Protein AF-A0A9E5UYJ9-F1 (afdb_monomer_lite)

pLDDT: mean 76.48, std 14.34, range [38.91, 89.06]

Radius of gyration: 15.03 Å; chains: 1; bounding box: 47×27×42 Å

Foldseek 3Di:
DCAVFAQLLVCCVPPNPVLSVVLCVLCLVVLLVQQKWKAAPVVRDIDDSPDDPVPDDRRITIGGGPPRNVVCVVVSVCSSVVVVVVVVVVVVPPDDD

Secondary structure (DSSP, 8-state):
-GGG-EEHHHHHHHH-HHHHHHHHHHHHHHHHTTSEEEEETTTTEEPPTT--GGG--TTEEEEE-TTHHHHTHHHHHHHHHHHHHHHHHGGGSS---

Sequence (97 aa):
VLAEGLRLTDLAQQFGAAAVDQILLTLKPYFRQGWVELFDAETCCLVEPNFPLNQLSPAFSLQLTKPEGFLFSNTVLTALFEQEFASLKQCSQRSDT

Structure (mmCIF, N/CA/C/O backbone):
data_AF-A0A9E5UYJ9-F1
#
_entry.id   AF-A0A9E5UYJ9-F1
#
loop_
_atom_site.group_PDB
_atom_site.id
_atom_site.type_symbol
_atom_site.label_atom_id
_atom_site.label_alt_id
_atom_sit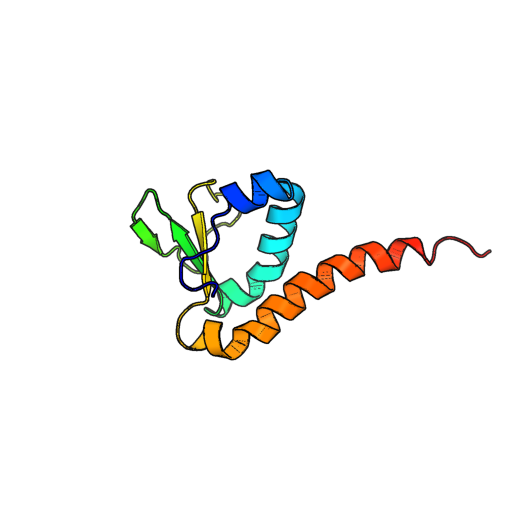e.label_comp_id
_atom_site.label_asym_id
_atom_site.label_entity_id
_atom_site.label_seq_id
_atom_site.pdbx_PDB_ins_code
_atom_site.Cartn_x
_atom_site.Cartn_y
_atom_site.Cartn_z
_atom_site.occupancy
_atom_site.B_iso_or_equiv
_atom_site.auth_seq_id
_atom_site.auth_comp_id
_atom_site.auth_asym_id
_atom_site.auth_atom_id
_atom_site.pdbx_PDB_model_num
ATOM 1 N N . VAL A 1 1 ? -4.246 7.588 -13.113 1.00 45.53 1 VAL A N 1
ATOM 2 C CA . VAL A 1 1 ? -4.286 6.166 -12.675 1.00 45.53 1 VAL A CA 1
ATOM 3 C C . VAL A 1 1 ? -3.155 6.002 -11.672 1.00 45.53 1 VAL A C 1
ATOM 5 O O . VAL A 1 1 ? -2.152 6.664 -11.892 1.00 45.53 1 VAL A O 1
ATOM 8 N N . LEU A 1 2 ? -3.257 5.187 -10.617 1.00 51.94 2 LEU A N 1
ATOM 9 C CA . LEU A 1 2 ? -2.199 4.951 -9.598 1.00 51.94 2 LEU A CA 1
ATOM 10 C C . LEU A 1 2 ? -0.849 4.413 -10.155 1.00 51.94 2 LEU A C 1
ATOM 12 O O . LEU A 1 2 ? -0.014 3.915 -9.412 1.00 51.94 2 LEU A O 1
ATOM 16 N N . ALA A 1 3 ? -0.638 4.499 -11.470 1.00 52.31 3 ALA A N 1
ATOM 17 C CA . ALA A 1 3 ? 0.502 4.004 -12.223 1.00 52.31 3 ALA A CA 1
ATOM 18 C C . ALA A 1 3 ? 1.806 4.781 -11.982 1.00 52.31 3 ALA A C 1
ATOM 20 O O . ALA A 1 3 ? 2.860 4.244 -12.294 1.00 52.31 3 ALA A O 1
ATOM 21 N N . GLU A 1 4 ? 1.739 6.011 -11.466 1.00 60.06 4 GLU A N 1
ATOM 22 C CA . GLU A 1 4 ? 2.924 6.813 -11.108 1.00 60.06 4 GLU A CA 1
ATOM 23 C C . GLU A 1 4 ? 3.345 6.621 -9.641 1.00 60.06 4 GLU A C 1
ATOM 25 O O . GLU A 1 4 ? 4.374 7.134 -9.214 1.00 60.06 4 GLU A O 1
ATOM 30 N N . GLY A 1 5 ? 2.570 5.845 -8.877 1.00 72.38 5 GLY A N 1
ATOM 31 C CA . GLY A 1 5 ? 2.753 5.692 -7.443 1.00 72.38 5 GLY A CA 1
ATOM 32 C C . GLY A 1 5 ? 2.239 6.877 -6.638 1.00 72.38 5 GLY A C 1
ATOM 33 O O . GLY A 1 5 ? 2.245 8.027 -7.066 1.00 72.38 5 GLY A O 1
ATOM 34 N N . LEU A 1 6 ? 1.732 6.574 -5.450 1.00 83.38 6 LEU A N 1
ATOM 35 C CA . LEU A 1 6 ? 1.193 7.543 -4.513 1.00 83.38 6 LEU A CA 1
ATOM 36 C C . LEU A 1 6 ? 2.204 7.749 -3.389 1.00 83.38 6 LEU A C 1
ATOM 38 O O . LEU A 1 6 ? 2.429 6.845 -2.582 1.00 83.38 6 LEU A O 1
ATOM 42 N N . ARG A 1 7 ? 2.833 8.925 -3.352 1.00 85.81 7 ARG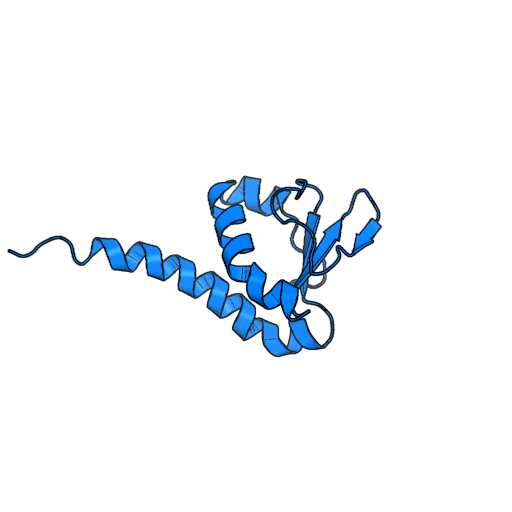 A N 1
ATOM 43 C CA . ARG A 1 7 ? 3.850 9.250 -2.343 1.00 85.81 7 ARG A CA 1
ATOM 44 C C . ARG A 1 7 ? 3.230 9.312 -0.952 1.00 85.81 7 ARG A C 1
ATOM 46 O O . ARG A 1 7 ? 2.221 9.993 -0.747 1.00 85.81 7 ARG A O 1
ATOM 53 N N . LEU A 1 8 ? 3.864 8.653 0.016 1.00 85.50 8 LEU A N 1
ATOM 54 C CA . LEU A 1 8 ? 3.406 8.667 1.405 1.00 85.50 8 LEU A CA 1
ATOM 55 C C . LEU A 1 8 ? 3.474 10.075 2.015 1.00 85.50 8 LEU A C 1
ATOM 57 O O . LEU A 1 8 ? 2.599 10.423 2.806 1.00 85.50 8 LEU A O 1
ATOM 61 N N . THR A 1 9 ? 4.436 10.914 1.606 1.00 86.25 9 THR A N 1
ATOM 62 C CA . THR A 1 9 ? 4.484 12.343 1.983 1.00 86.25 9 THR A CA 1
ATOM 63 C C . THR A 1 9 ? 3.206 13.084 1.635 1.00 86.25 9 THR A C 1
ATOM 65 O O . THR A 1 9 ? 2.673 13.814 2.466 1.00 86.25 9 THR A O 1
ATOM 68 N N . ASP A 1 10 ? 2.714 12.902 0.411 1.00 86.94 10 ASP A N 1
ATOM 69 C CA . ASP A 1 10 ? 1.594 13.680 -0.115 1.00 86.94 10 ASP A CA 1
ATOM 70 C C . ASP A 1 10 ? 0.298 13.278 0.593 1.00 86.94 10 ASP A C 1
ATOM 72 O O . ASP A 1 10 ? -0.545 14.128 0.884 1.00 86.94 10 ASP A O 1
ATOM 76 N N . LEU A 1 11 ? 0.174 11.989 0.925 1.00 83.56 11 LEU A N 1
ATOM 77 C CA . LEU A 1 11 ? -0.906 11.469 1.755 1.00 83.56 11 LEU A CA 1
ATOM 78 C C . LEU A 1 11 ? -0.823 11.986 3.192 1.00 83.56 11 LEU A C 1
ATOM 80 O O . LEU A 1 11 ? -1.826 12.456 3.724 1.00 83.56 11 LEU A O 1
ATOM 84 N N . ALA A 1 12 ? 0.359 11.942 3.812 1.00 85.50 12 ALA A N 1
ATOM 85 C CA . ALA A 1 12 ? 0.554 12.423 5.178 1.00 85.50 12 ALA A CA 1
ATOM 86 C C . ALA A 1 12 ? 0.279 13.928 5.293 1.00 85.50 12 ALA A C 1
ATOM 88 O O . ALA A 1 12 ? -0.294 14.373 6.285 1.00 85.50 12 ALA A O 1
ATOM 89 N N . GLN A 1 13 ? 0.647 14.712 4.278 1.00 86.56 13 GLN A N 1
ATOM 90 C CA . GLN A 1 13 ? 0.398 16.150 4.244 1.00 86.56 13 GLN A CA 1
ATOM 91 C C . GLN A 1 13 ? -1.092 16.482 4.075 1.00 86.56 13 GLN A C 1
ATOM 93 O O . GLN A 1 13 ? -1.564 17.446 4.673 1.00 86.56 13 GLN A O 1
ATOM 98 N N . GLN A 1 14 ? -1.832 15.711 3.272 1.00 84.94 14 GLN A N 1
ATOM 99 C CA . GLN A 1 14 ? -3.250 15.976 2.994 1.00 84.94 14 GLN A CA 1
ATOM 100 C C . GLN A 1 14 ? -4.199 15.403 4.052 1.00 84.94 14 GLN A C 1
ATOM 102 O O . GLN A 1 14 ? -5.183 16.050 4.400 1.00 84.94 14 GLN A O 1
ATOM 107 N N . PHE A 1 15 ? -3.907 14.208 4.567 1.00 82.25 15 PHE A N 1
ATOM 108 C CA . PHE A 1 15 ? -4.815 13.445 5.432 1.00 82.25 15 PHE A CA 1
ATOM 109 C C . PHE A 1 15 ? -4.247 13.185 6.837 1.00 82.25 15 PHE A C 1
ATOM 111 O O . PHE A 1 15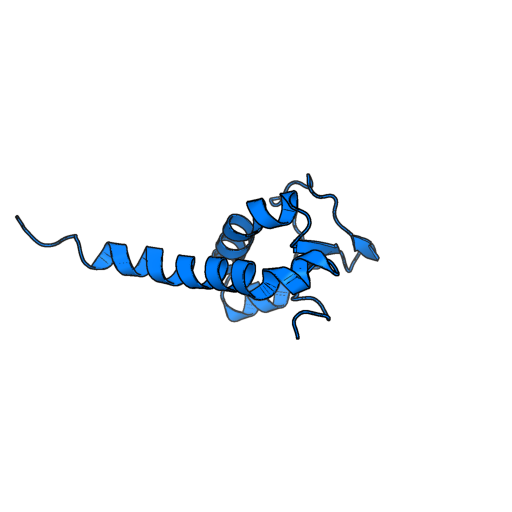 ? -4.955 12.687 7.711 1.00 82.25 15 PHE A O 1
ATOM 118 N N . GLY A 1 16 ? -2.986 13.550 7.085 1.00 85.00 16 GLY A N 1
ATOM 119 C CA . GLY A 1 16 ? -2.293 13.328 8.353 1.00 85.00 16 GLY A CA 1
ATOM 120 C C . GLY A 1 16 ? -1.616 11.956 8.452 1.00 85.00 16 GLY A C 1
ATOM 121 O O . GLY A 1 16 ? -1.960 11.005 7.751 1.00 85.00 16 GLY A O 1
ATOM 122 N N . ALA A 1 17 ? -0.656 11.838 9.376 1.00 82.00 17 ALA A N 1
ATOM 123 C CA . ALA A 1 17 ? 0.097 10.598 9.601 1.00 82.00 17 ALA A CA 1
ATOM 124 C C . ALA A 1 17 ? -0.799 9.420 10.031 1.00 82.00 17 ALA A C 1
ATOM 126 O O . ALA A 1 17 ? -0.611 8.302 9.564 1.00 82.00 17 ALA A O 1
ATOM 127 N N . ALA A 1 18 ? -1.832 9.681 10.841 1.00 81.50 18 ALA A N 1
ATOM 128 C CA . ALA A 1 18 ? -2.758 8.645 11.299 1.00 81.50 18 ALA A CA 1
ATOM 129 C C . ALA A 1 18 ? -3.544 7.990 10.148 1.00 81.50 18 ALA A C 1
ATOM 131 O O . ALA A 1 18 ? -3.809 6.792 10.192 1.00 81.50 18 ALA A O 1
ATOM 132 N N . ALA A 1 19 ? -3.902 8.752 9.108 1.00 81.88 19 ALA A N 1
ATOM 133 C CA . ALA A 1 19 ? -4.562 8.201 7.927 1.00 81.88 19 ALA A CA 1
ATOM 134 C C . ALA A 1 19 ? -3.607 7.306 7.126 1.00 81.88 19 ALA A C 1
ATOM 136 O O . ALA A 1 19 ? -3.996 6.226 6.688 1.00 81.88 19 ALA A O 1
ATOM 137 N N . VAL A 1 20 ? -2.342 7.718 6.990 1.00 84.19 20 VAL A N 1
ATOM 138 C CA . VAL A 1 20 ? -1.302 6.910 6.336 1.00 84.19 20 VAL A CA 1
ATOM 139 C C . VAL A 1 20 ? -1.080 5.593 7.074 1.00 84.19 20 VAL A C 1
ATOM 141 O O . VAL A 1 20 ? -1.055 4.546 6.432 1.00 84.19 20 VAL A O 1
ATOM 144 N N . ASP A 1 21 ? -1.010 5.613 8.404 1.00 83.62 21 ASP A N 1
ATOM 145 C CA . ASP A 1 21 ? -0.877 4.393 9.204 1.00 83.62 21 ASP A CA 1
ATOM 146 C C . ASP A 1 21 ? -2.047 3.426 8.966 1.00 83.62 21 ASP A C 1
ATOM 148 O O . ASP A 1 21 ? -1.833 2.227 8.787 1.00 83.62 21 ASP A O 1
ATOM 152 N N . GLN A 1 22 ? -3.283 3.934 8.891 1.00 83.12 22 GLN A N 1
ATOM 153 C CA . GLN A 1 22 ? -4.462 3.106 8.609 1.00 83.12 22 GLN A CA 1
ATOM 154 C C . GLN A 1 22 ? -4.457 2.533 7.191 1.00 83.12 22 GLN A C 1
ATOM 156 O O . GLN A 1 22 ? -4.767 1.354 6.996 1.00 83.12 22 GLN A O 1
ATOM 161 N N . ILE A 1 23 ? -4.058 3.335 6.202 1.00 84.94 23 ILE A N 1
ATOM 162 C CA . ILE A 1 23 ? -3.867 2.876 4.823 1.00 84.94 23 ILE A CA 1
ATOM 163 C C . ILE A 1 23 ? -2.846 1.734 4.810 1.00 84.94 23 ILE A C 1
ATOM 165 O O . ILE A 1 23 ? -3.137 0.656 4.301 1.00 84.94 23 ILE A O 1
ATOM 169 N N . LEU A 1 24 ? -1.676 1.916 5.425 1.00 84.88 24 LEU A N 1
ATOM 170 C CA . LEU A 1 24 ? -0.622 0.900 5.464 1.00 84.88 24 LEU A CA 1
ATOM 171 C C . LEU A 1 24 ? -1.063 -0.376 6.193 1.00 84.88 24 LEU A C 1
ATOM 173 O O . LEU A 1 24 ? -0.774 -1.482 5.728 1.00 84.88 24 LEU A O 1
ATOM 177 N N . LEU A 1 25 ? -1.796 -0.249 7.301 1.00 85.00 25 LEU A N 1
ATOM 178 C CA . LEU A 1 25 ? -2.381 -1.387 8.015 1.00 85.00 25 LEU A CA 1
ATOM 179 C C . LEU A 1 25 ? -3.361 -2.165 7.133 1.00 85.00 25 LEU A C 1
ATOM 181 O O . LEU A 1 25 ? -3.293 -3.395 7.082 1.00 85.00 25 LEU A O 1
ATOM 185 N N . THR A 1 26 ? -4.219 -1.452 6.407 1.00 85.75 26 THR A N 1
ATOM 186 C CA . THR A 1 26 ? -5.203 -2.029 5.481 1.00 85.75 26 THR A CA 1
ATOM 187 C C . THR A 1 26 ? -4.531 -2.698 4.286 1.00 85.75 26 THR A C 1
ATOM 189 O O . THR A 1 26 ? -4.980 -3.750 3.833 1.00 85.75 26 THR A O 1
ATOM 192 N N . LEU A 1 27 ? -3.426 -2.131 3.794 1.00 86.00 27 LEU A N 1
ATOM 193 C CA . LEU A 1 27 ? -2.703 -2.639 2.628 1.00 86.00 27 LEU A CA 1
ATOM 194 C C . LEU A 1 27 ? -1.714 -3.763 2.940 1.00 86.00 27 LEU A C 1
ATOM 196 O O . LEU A 1 27 ? -1.337 -4.508 2.037 1.00 86.00 27 LEU A O 1
ATOM 200 N N . LYS A 1 28 ? -1.337 -3.955 4.207 1.00 85.31 28 LYS A N 1
ATOM 201 C CA . LYS A 1 28 ? -0.444 -5.030 4.666 1.00 85.31 28 LYS A CA 1
ATOM 202 C C . LYS A 1 28 ? -0.752 -6.429 4.090 1.00 85.31 28 LYS A C 1
ATOM 204 O O . LYS A 1 28 ? 0.198 -7.096 3.671 1.00 85.31 28 LYS A O 1
ATOM 209 N N . PRO A 1 29 ? -2.005 -6.931 4.057 1.00 86.19 29 PRO A N 1
ATOM 210 C CA . PRO A 1 29 ? -2.305 -8.220 3.428 1.00 86.19 29 PRO A CA 1
ATOM 211 C C . PRO A 1 29 ? -2.053 -8.224 1.914 1.00 86.19 29 PRO A C 1
ATOM 213 O O . PRO A 1 29 ? -1.553 -9.219 1.397 1.00 86.19 29 PRO A O 1
ATOM 216 N N . TYR A 1 30 ? -2.337 -7.124 1.217 1.00 86.88 30 TYR A N 1
ATOM 217 C CA . TYR A 1 30 ? -2.162 -7.005 -0.235 1.00 86.88 30 TYR A CA 1
ATOM 218 C C . TYR A 1 30 ? -0.693 -6.832 -0.635 1.00 86.88 30 TYR A C 1
ATOM 220 O O . TYR A 1 30 ? -0.283 -7.315 -1.687 1.00 86.88 30 TYR A O 1
ATOM 228 N N . PHE A 1 31 ? 0.120 -6.236 0.241 1.00 84.06 31 PHE A N 1
ATOM 229 C CA . PHE A 1 31 ? 1.575 -6.182 0.095 1.00 84.06 31 PHE A CA 1
ATOM 230 C C . PHE A 1 31 ? 2.193 -7.587 0.127 1.00 84.06 31 PHE A C 1
ATOM 232 O O . PHE A 1 31 ? 2.974 -7.960 -0.742 1.00 84.06 31 PHE A O 1
ATOM 239 N N . ARG A 1 32 ? 1.749 -8.436 1.065 1.00 81.06 32 ARG A N 1
ATOM 240 C CA . ARG A 1 32 ? 2.171 -9.850 1.128 1.00 81.06 32 ARG A CA 1
ATOM 241 C C . ARG A 1 32 ? 1.707 -10.681 -0.067 1.00 81.06 32 ARG A C 1
ATOM 243 O O . ARG A 1 32 ? 2.339 -11.682 -0.381 1.00 81.06 32 ARG A O 1
ATOM 250 N N . GLN A 1 33 ? 0.594 -10.300 -0.689 1.00 83.75 33 GLN A N 1
ATOM 251 C CA . GLN A 1 33 ? 0.050 -10.961 -1.878 1.00 83.75 33 GLN A CA 1
ATOM 252 C C . GLN A 1 33 ? 0.697 -10.470 -3.182 1.00 83.75 33 GLN A C 1
ATOM 254 O O . GLN A 1 33 ? 0.410 -11.031 -4.235 1.00 83.75 33 GLN A O 1
ATOM 259 N N . GLY A 1 34 ? 1.554 -9.442 -3.125 1.00 85.31 34 GLY A N 1
ATOM 260 C CA . GLY A 1 34 ? 2.173 -8.841 -4.307 1.00 85.31 34 GLY A CA 1
ATOM 261 C C . GLY A 1 34 ? 1.193 -8.047 -5.173 1.00 85.31 34 GLY A C 1
ATOM 262 O O . GLY A 1 34 ? 1.384 -7.946 -6.377 1.00 85.31 34 GLY A O 1
ATOM 263 N N . TRP A 1 35 ? 0.102 -7.535 -4.596 1.00 87.44 35 TRP A N 1
ATOM 264 C CA . TRP A 1 35 ? -0.848 -6.658 -5.303 1.00 87.44 35 TRP A CA 1
ATOM 265 C C . TRP A 1 35 ? -0.503 -5.183 -5.122 1.00 87.44 35 TRP A C 1
ATOM 267 O O . TRP A 1 35 ? -0.864 -4.340 -5.942 1.00 87.44 35 TRP A O 1
ATOM 277 N N . VAL A 1 36 ? 0.179 -4.880 -4.024 1.00 87.88 36 VAL A N 1
ATOM 278 C CA . VAL A 1 36 ? 0.690 -3.557 -3.700 1.00 87.88 36 VAL A CA 1
ATOM 279 C C . VAL A 1 36 ? 2.184 -3.694 -3.489 1.00 87.88 36 VAL A C 1
ATOM 281 O O . VAL A 1 36 ? 2.631 -4.622 -2.819 1.00 87.88 36 VAL A O 1
ATOM 284 N N . GLU A 1 37 ? 2.936 -2.741 -4.009 1.00 89.06 37 GLU A N 1
ATOM 285 C CA . GLU A 1 37 ? 4.366 -2.613 -3.795 1.00 89.06 37 GLU A CA 1
ATOM 286 C C . GLU A 1 37 ? 4.701 -1.216 -3.280 1.00 89.06 37 GLU A C 1
ATOM 288 O O . GLU A 1 37 ? 3.948 -0.251 -3.443 1.00 89.06 37 GLU A O 1
ATOM 293 N N . LEU A 1 38 ? 5.837 -1.128 -2.605 1.00 88.75 38 LEU A N 1
ATOM 294 C CA . LEU A 1 38 ? 6.384 0.111 -2.094 1.00 88.75 38 LEU A CA 1
ATOM 295 C C . LEU A 1 38 ? 7.653 0.374 -2.888 1.00 88.75 38 LEU A C 1
ATOM 297 O O . LEU A 1 38 ? 8.500 -0.505 -3.031 1.00 88.75 38 LEU A O 1
ATOM 301 N N . PHE A 1 39 ? 7.757 1.577 -3.426 1.00 88.31 39 PHE A N 1
ATOM 302 C CA . PHE A 1 39 ? 8.925 2.035 -4.154 1.00 88.31 39 PHE A CA 1
ATOM 303 C C . PHE A 1 39 ? 9.624 3.101 -3.333 1.00 88.31 39 PHE A C 1
ATOM 305 O O . PHE A 1 39 ? 8.998 4.088 -2.947 1.00 88.31 39 PHE A O 1
ATOM 312 N N . ASP A 1 40 ? 10.905 2.903 -3.071 1.00 88.50 40 ASP A N 1
ATOM 313 C CA . ASP A 1 40 ? 11.732 3.898 -2.415 1.00 88.50 40 ASP A CA 1
ATOM 314 C C . ASP A 1 40 ? 12.364 4.819 -3.459 1.00 88.50 40 ASP A C 1
ATOM 316 O O . ASP A 1 40 ? 13.185 4.387 -4.271 1.00 88.50 40 ASP A O 1
ATOM 320 N N . ALA A 1 41 ? 11.997 6.100 -3.433 1.00 83.88 41 ALA A N 1
ATOM 321 C CA . ALA A 1 41 ? 12.583 7.085 -4.332 1.00 83.88 41 ALA A CA 1
ATOM 322 C C . ALA A 1 41 ? 14.042 7.431 -3.983 1.00 83.88 41 ALA A C 1
ATOM 324 O O . ALA A 1 41 ? 14.762 7.912 -4.855 1.00 83.88 41 ALA A O 1
ATOM 325 N N . GLU A 1 42 ? 14.494 7.201 -2.746 1.00 85.06 42 GLU A N 1
ATOM 326 C CA . GLU A 1 42 ? 15.872 7.495 -2.333 1.00 85.06 42 GLU A CA 1
ATOM 327 C C . GLU A 1 42 ? 16.842 6.418 -2.815 1.00 85.06 42 GLU A C 1
ATOM 329 O O . GLU A 1 42 ? 17.918 6.728 -3.327 1.00 85.06 42 GLU A O 1
ATOM 334 N N . THR A 1 43 ? 16.453 5.150 -2.682 1.00 84.75 43 THR A N 1
ATOM 335 C CA . THR A 1 43 ? 17.272 4.013 -3.125 1.00 84.75 43 THR A CA 1
ATOM 336 C C . THR A 1 43 ? 16.958 3.553 -4.549 1.00 84.75 43 THR A C 1
ATOM 338 O O . THR A 1 43 ? 17.685 2.718 -5.085 1.00 84.75 43 THR A O 1
ATOM 341 N N . CYS A 1 44 ? 15.924 4.118 -5.185 1.00 83.69 44 CYS A N 1
ATOM 342 C CA . CYS A 1 44 ? 15.432 3.751 -6.518 1.00 83.69 44 CYS A CA 1
ATOM 343 C C . CYS A 1 44 ? 15.099 2.253 -6.654 1.00 83.69 44 CYS A C 1
ATOM 345 O O . CYS A 1 44 ? 15.255 1.670 -7.730 1.00 83.69 44 CYS A O 1
ATOM 347 N N . CYS A 1 45 ? 14.646 1.630 -5.566 1.00 84.75 45 CYS A N 1
ATOM 348 C CA . CYS A 1 45 ? 14.415 0.193 -5.466 1.00 84.75 45 CYS A CA 1
ATOM 349 C C . CYS A 1 45 ? 12.990 -0.119 -4.998 1.00 84.75 45 CYS A C 1
ATOM 351 O O . CYS A 1 45 ? 12.359 0.651 -4.271 1.00 84.75 45 CYS A O 1
ATOM 353 N N . LEU A 1 46 ? 12.495 -1.291 -5.402 1.00 86.00 46 LEU A N 1
ATOM 354 C CA . LEU A 1 46 ? 11.291 -1.866 -4.815 1.00 86.00 46 LEU A CA 1
ATOM 355 C C . LEU A 1 46 ? 11.608 -2.436 -3.437 1.00 86.00 46 LEU A C 1
ATOM 357 O O . LEU A 1 46 ? 12.675 -2.995 -3.189 1.00 86.00 46 LEU A O 1
ATOM 361 N N . VAL A 1 47 ? 10.642 -2.293 -2.548 1.00 86.25 47 VAL A N 1
ATOM 362 C CA . VAL A 1 47 ? 10.705 -2.810 -1.194 1.00 86.25 47 VAL A CA 1
ATOM 363 C C . VAL A 1 47 ? 10.237 -4.250 -1.176 1.00 86.25 47 VAL A C 1
ATOM 365 O O . VAL A 1 47 ? 9.173 -4.581 -1.697 1.00 86.25 47 VAL A O 1
ATOM 368 N N . GLU A 1 48 ? 11.006 -5.091 -0.499 1.00 84.81 48 GLU A N 1
ATOM 369 C CA . GLU A 1 48 ? 10.668 -6.496 -0.317 1.00 84.81 48 GLU A CA 1
ATOM 370 C C . GLU A 1 48 ? 9.332 -6.683 0.440 1.00 84.81 48 GLU A C 1
ATOM 372 O O . GLU A 1 48 ? 9.076 -5.974 1.417 1.00 84.81 48 GLU A O 1
ATOM 377 N N . PRO A 1 49 ? 8.510 -7.698 0.102 1.00 75.88 49 PRO A N 1
ATOM 378 C CA . PRO A 1 49 ? 7.194 -7.947 0.717 1.00 75.88 49 PRO A CA 1
ATOM 379 C C . PRO A 1 49 ? 7.196 -8.140 2.246 1.00 75.88 49 PRO A C 1
ATOM 381 O O . PRO A 1 49 ? 6.165 -8.016 2.910 1.00 75.88 49 PRO A O 1
ATOM 384 N N . ASN A 1 50 ? 8.355 -8.471 2.819 1.00 78.19 50 ASN A N 1
ATOM 385 C CA . ASN A 1 50 ? 8.548 -8.672 4.258 1.00 78.19 50 ASN A CA 1
ATOM 386 C C . ASN A 1 50 ? 9.206 -7.475 4.955 1.00 78.19 50 ASN A C 1
ATOM 388 O O . ASN A 1 50 ? 9.598 -7.586 6.119 1.00 78.19 50 ASN A O 1
ATOM 392 N N . PHE A 1 51 ? 9.338 -6.342 4.266 1.00 80.75 51 PHE A N 1
ATOM 393 C CA . PHE A 1 51 ? 9.919 -5.145 4.844 1.00 80.75 51 PHE A CA 1
ATOM 394 C C . PHE A 1 51 ? 9.097 -4.656 6.047 1.00 80.75 51 PHE A C 1
ATOM 396 O O . PHE A 1 51 ? 7.860 -4.620 6.004 1.00 80.75 51 PHE A O 1
ATOM 403 N N . PRO A 1 52 ? 9.765 -4.285 7.147 1.00 79.38 52 PRO A N 1
ATOM 404 C CA . PRO A 1 52 ? 9.092 -3.790 8.333 1.00 79.38 52 PRO A CA 1
ATOM 405 C C . PRO A 1 52 ? 8.460 -2.413 8.055 1.00 79.38 52 PRO A C 1
ATOM 407 O O . PRO A 1 52 ? 9.146 -1.399 8.000 1.00 79.38 52 PRO A O 1
ATOM 410 N N . LEU A 1 53 ? 7.127 -2.364 7.913 1.00 73.56 53 LEU A N 1
ATOM 411 C CA . LEU A 1 53 ? 6.373 -1.135 7.585 1.00 73.56 53 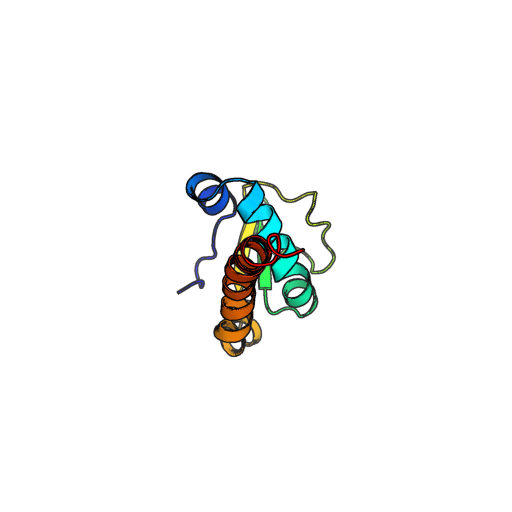LEU A CA 1
ATOM 412 C C . LEU A 1 53 ? 6.554 0.015 8.602 1.00 73.56 53 LEU A C 1
ATOM 414 O O . LEU A 1 53 ? 6.248 1.159 8.298 1.00 73.56 53 LEU A O 1
ATOM 418 N N . ASN A 1 54 ? 7.060 -0.260 9.807 1.00 76.31 54 ASN A N 1
ATOM 419 C CA . ASN A 1 54 ? 7.408 0.771 10.793 1.00 76.31 54 ASN A CA 1
ATOM 420 C C . ASN A 1 54 ? 8.738 1.490 10.490 1.00 76.31 54 ASN A C 1
ATOM 422 O O . ASN A 1 54 ? 9.083 2.432 11.196 1.00 76.31 54 ASN A O 1
ATOM 426 N N . GLN A 1 55 ? 9.488 1.040 9.482 1.00 79.94 55 GLN A N 1
ATOM 427 C CA . GLN A 1 55 ? 10.719 1.669 8.995 1.00 79.94 55 GLN A CA 1
ATOM 428 C C . GLN A 1 55 ? 10.490 2.440 7.690 1.00 79.94 55 GLN A C 1
ATOM 430 O O . GLN A 1 55 ? 11.444 2.747 6.979 1.00 79.94 55 GLN A O 1
ATOM 435 N N . LEU A 1 56 ? 9.233 2.732 7.342 1.00 80.12 56 LEU A N 1
ATOM 436 C CA . LEU A 1 56 ? 8.928 3.502 6.145 1.00 80.12 56 LEU A CA 1
ATOM 437 C C . LEU A 1 56 ? 9.313 4.969 6.333 1.00 80.12 56 LEU A C 1
ATOM 439 O O . LEU A 1 56 ? 8.865 5.651 7.252 1.00 80.12 56 LEU A O 1
ATOM 443 N N . SER A 1 57 ? 10.130 5.442 5.406 1.00 77.88 57 SER A N 1
ATOM 444 C CA . SER A 1 57 ? 10.449 6.846 5.198 1.00 77.88 57 SER A CA 1
ATOM 445 C C . SER A 1 57 ? 9.300 7.573 4.474 1.00 77.88 57 SER A C 1
ATOM 447 O O . SER A 1 57 ? 8.433 6.967 3.841 1.00 77.88 57 SER A O 1
ATOM 449 N N . PRO A 1 58 ? 9.286 8.909 4.484 1.00 75.56 58 PRO A N 1
ATOM 450 C CA . PRO A 1 58 ? 8.327 9.666 3.685 1.00 75.56 58 PRO A CA 1
ATOM 451 C C . PRO A 1 58 ? 8.545 9.483 2.167 1.00 75.56 58 PRO A C 1
ATOM 453 O O . PRO A 1 58 ? 7.597 9.577 1.391 1.00 75.56 58 PRO A O 1
ATOM 456 N N . ALA A 1 59 ? 9.775 9.174 1.739 1.00 82.25 59 ALA A N 1
ATOM 457 C CA . ALA A 1 59 ? 10.146 9.000 0.333 1.00 82.25 59 ALA A CA 1
ATOM 458 C C . ALA A 1 59 ? 9.531 7.766 -0.356 1.00 82.25 59 ALA A C 1
ATOM 460 O O . ALA A 1 59 ? 9.629 7.631 -1.580 1.00 82.25 59 ALA A O 1
ATOM 461 N N . PHE A 1 60 ? 8.883 6.874 0.398 1.00 87.56 60 PHE A N 1
ATOM 462 C CA . PHE A 1 60 ? 8.228 5.710 -0.182 1.00 87.56 60 PHE A CA 1
ATOM 463 C C . PHE A 1 60 ? 6.961 6.101 -0.953 1.00 87.56 60 PHE A C 1
ATOM 465 O O . PHE A 1 60 ? 6.213 7.011 -0.586 1.00 87.56 60 PHE A O 1
ATOM 472 N N . SER A 1 61 ? 6.706 5.370 -2.032 1.00 88.12 61 SER A N 1
ATOM 473 C CA . SER A 1 61 ? 5.532 5.517 -2.889 1.00 88.12 61 SER A CA 1
ATOM 474 C C . SER A 1 61 ? 4.788 4.193 -2.993 1.00 88.12 61 SER A C 1
ATOM 476 O O . SER A 1 61 ? 5.385 3.170 -3.316 1.00 88.12 61 SER A O 1
ATOM 478 N N . LEU A 1 62 ? 3.481 4.216 -2.743 1.00 87.88 62 LEU A N 1
ATOM 479 C CA . LEU A 1 62 ? 2.589 3.070 -2.913 1.00 87.88 62 LEU A CA 1
ATOM 480 C C . LEU A 1 62 ? 2.237 2.890 -4.386 1.00 87.88 62 LEU A C 1
ATOM 482 O O . LEU A 1 62 ? 1.723 3.812 -5.016 1.00 87.88 62 LEU A O 1
ATOM 486 N N . GLN A 1 63 ? 2.461 1.698 -4.922 1.00 88.56 63 GLN A N 1
ATOM 487 C CA . GLN A 1 63 ? 2.144 1.343 -6.300 1.00 88.56 63 GLN A CA 1
ATOM 488 C C . GLN A 1 63 ? 1.332 0.051 -6.348 1.00 88.56 63 GLN A C 1
ATOM 490 O O . GLN A 1 63 ? 1.427 -0.799 -5.466 1.00 88.56 63 GLN A O 1
ATOM 495 N N . LEU A 1 64 ? 0.506 -0.085 -7.385 1.00 85.50 64 LEU A N 1
ATOM 496 C CA . LEU A 1 64 ? -0.116 -1.364 -7.709 1.00 85.50 64 LEU A CA 1
ATOM 497 C C . LEU A 1 64 ? 0.851 -2.149 -8.590 1.00 85.50 64 LEU A C 1
ATOM 499 O O . LEU A 1 64 ? 1.205 -1.681 -9.676 1.00 85.50 64 LEU A O 1
ATOM 503 N N . THR A 1 65 ? 1.226 -3.343 -8.142 1.00 84.69 65 THR A N 1
ATOM 504 C CA . THR A 1 65 ? 2.066 -4.252 -8.924 1.00 84.69 65 TH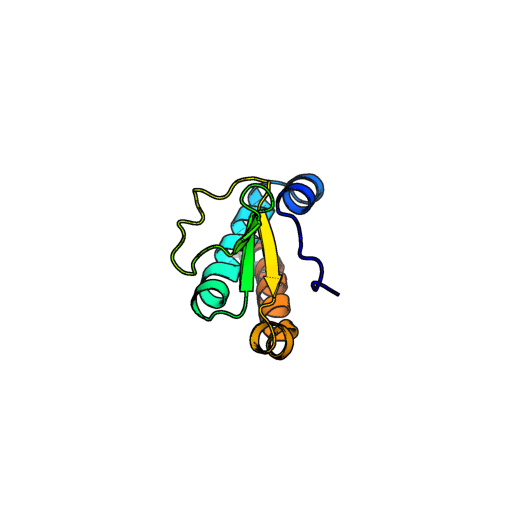R A CA 1
ATOM 505 C C . THR A 1 65 ? 1.355 -4.620 -10.225 1.00 84.69 65 THR A C 1
ATOM 507 O O . THR A 1 65 ? 0.130 -4.763 -10.275 1.00 84.69 65 THR A O 1
ATOM 510 N N . LYS A 1 66 ? 2.108 -4.764 -11.314 1.00 79.62 66 LYS A N 1
ATOM 511 C CA . LYS A 1 66 ? 1.560 -5.157 -12.618 1.00 79.62 66 LYS A CA 1
ATOM 512 C C . LYS A 1 66 ? 1.890 -6.624 -12.928 1.00 79.62 66 LYS A C 1
ATOM 514 O O . LYS A 1 66 ? 3.046 -6.995 -12.748 1.00 79.62 66 LYS A O 1
ATOM 519 N N . PRO A 1 67 ? 0.957 -7.385 -13.536 1.00 80.56 67 PRO A N 1
ATOM 520 C CA . PRO A 1 67 ? -0.439 -7.025 -13.834 1.00 80.56 67 PRO A CA 1
ATOM 521 C C . PRO A 1 67 ? -1.419 -7.196 -12.658 1.00 80.56 67 PRO A C 1
ATOM 523 O O . PRO A 1 67 ? -2.510 -6.629 -12.697 1.00 80.56 67 PRO A O 1
ATOM 526 N N . GLU A 1 68 ? -1.074 -7.974 -11.636 1.00 77.44 68 GLU A N 1
ATOM 527 C CA . GLU A 1 68 ? -2.013 -8.489 -10.632 1.00 77.44 68 GLU A CA 1
ATOM 528 C C . GLU A 1 68 ? -2.673 -7.375 -9.810 1.00 77.44 68 GLU A C 1
ATOM 530 O O . GLU A 1 68 ? -3.897 -7.330 -9.702 1.00 77.44 68 GLU A O 1
ATOM 535 N N . GLY A 1 69 ? -1.900 -6.419 -9.299 1.00 76.88 69 GLY A N 1
ATOM 536 C CA . GLY A 1 69 ? -2.419 -5.265 -8.562 1.00 76.88 69 GLY A CA 1
ATOM 537 C C . GLY A 1 69 ? -3.360 -4.382 -9.385 1.00 76.88 69 GLY A C 1
ATOM 538 O O . GLY A 1 69 ? -4.302 -3.808 -8.843 1.00 76.88 69 GLY A O 1
ATOM 539 N N . PHE A 1 70 ? -3.169 -4.312 -10.705 1.00 79.19 70 PHE A N 1
ATOM 540 C CA . PHE A 1 70 ? -4.108 -3.629 -11.598 1.00 79.19 70 PHE A CA 1
ATOM 541 C C . PHE A 1 70 ? -5.422 -4.408 -11.753 1.00 79.19 70 PHE A C 1
ATOM 543 O O . PHE A 1 70 ? -6.493 -3.809 -11.724 1.00 79.19 70 PHE A O 1
ATOM 550 N N . LEU A 1 71 ? -5.363 -5.738 -11.869 1.00 81.94 71 LEU A N 1
ATOM 551 C CA . LEU A 1 71 ? -6.557 -6.587 -11.978 1.00 81.94 71 LEU A CA 1
ATOM 552 C C . LEU A 1 71 ? -7.419 -6.546 -10.711 1.00 81.94 71 LEU A C 1
ATOM 554 O O . LEU A 1 71 ? -8.646 -6.591 -10.796 1.00 81.94 71 LEU A O 1
ATOM 558 N N . PHE A 1 72 ? -6.783 -6.417 -9.546 1.00 82.00 72 PHE A N 1
ATOM 559 C CA . PHE A 1 72 ? -7.450 -6.362 -8.245 1.00 82.00 72 PHE A CA 1
ATOM 560 C C . PHE A 1 72 ? -7.537 -4.945 -7.666 1.00 82.00 72 PHE A C 1
ATOM 562 O O . PHE A 1 72 ? -7.820 -4.781 -6.477 1.00 82.00 72 PHE A O 1
ATOM 569 N N . SER A 1 73 ? -7.358 -3.904 -8.491 1.00 80.75 73 SER A N 1
ATOM 570 C CA . SER A 1 73 ? -7.359 -2.511 -8.027 1.00 80.75 73 SER A CA 1
ATOM 571 C C . SER A 1 73 ? -8.650 -2.151 -7.299 1.00 80.75 73 SER A C 1
ATOM 573 O O . SER A 1 73 ? -8.616 -1.479 -6.275 1.00 80.75 73 SER A O 1
ATOM 575 N N . ASN A 1 74 ? -9.791 -2.636 -7.792 1.00 83.56 74 ASN A N 1
ATOM 576 C CA . ASN A 1 74 ? -11.084 -2.381 -7.166 1.00 83.56 74 ASN A CA 1
ATOM 577 C C . ASN A 1 74 ? -11.172 -3.025 -5.783 1.00 83.56 74 ASN A C 1
ATOM 579 O O . ASN A 1 74 ? -11.690 -2.401 -4.873 1.00 83.56 74 ASN A O 1
ATOM 583 N N . THR A 1 75 ? -10.614 -4.221 -5.589 1.00 85.44 75 THR A N 1
ATOM 584 C CA . THR A 1 75 ? -10.576 -4.876 -4.275 1.00 85.44 75 THR A CA 1
ATOM 585 C C . THR A 1 75 ? -9.719 -4.090 -3.288 1.00 85.44 75 THR A C 1
ATOM 587 O O . THR A 1 75 ? -10.149 -3.849 -2.163 1.00 85.44 75 THR A O 1
ATOM 590 N N . VAL A 1 76 ? -8.535 -3.648 -3.719 1.00 82.62 76 VAL A N 1
ATOM 591 C CA . VAL A 1 76 ? -7.628 -2.839 -2.893 1.00 82.62 76 VAL A CA 1
ATOM 592 C C . VAL A 1 76 ? -8.272 -1.499 -2.523 1.00 82.62 76 VAL A C 1
ATOM 594 O O . VAL A 1 76 ? -8.260 -1.107 -1.360 1.00 82.62 76 VAL A O 1
ATOM 597 N N . LEU A 1 77 ? -8.884 -0.815 -3.492 1.00 82.81 77 LEU A N 1
ATOM 598 C CA . LEU A 1 77 ? -9.570 0.457 -3.262 1.00 82.81 77 LEU A CA 1
ATOM 599 C C . LEU A 1 77 ? -10.798 0.283 -2.364 1.00 82.81 77 LEU A C 1
ATOM 601 O O . LEU A 1 77 ? -10.974 1.056 -1.430 1.00 82.81 77 LEU A O 1
ATOM 605 N N . THR A 1 78 ? -11.620 -0.742 -2.595 1.00 85.25 78 THR A N 1
ATOM 606 C CA . THR A 1 78 ? -12.771 -1.052 -1.739 1.00 85.25 78 THR A CA 1
ATOM 607 C C . THR A 1 78 ? -12.332 -1.289 -0.298 1.00 85.25 78 THR A C 1
ATOM 609 O O . THR A 1 78 ? -12.934 -0.708 0.596 1.00 85.25 78 THR A O 1
ATOM 612 N N . ALA A 1 79 ? -11.252 -2.037 -0.057 1.00 84.25 79 ALA A N 1
ATOM 613 C CA . ALA A 1 79 ? -10.740 -2.260 1.296 1.00 84.25 79 ALA A CA 1
ATOM 614 C C . ALA A 1 79 ? -10.308 -0.958 1.994 1.00 84.25 79 ALA A C 1
ATOM 616 O O . ALA A 1 79 ? -10.587 -0.770 3.179 1.00 84.25 79 ALA A O 1
ATOM 617 N N . LEU A 1 80 ? -9.672 -0.041 1.254 1.00 79.62 80 LEU A N 1
ATOM 618 C CA . LEU A 1 80 ? -9.302 1.282 1.764 1.00 79.62 80 LEU A CA 1
ATOM 619 C C . LEU A 1 80 ? -10.531 2.119 2.144 1.00 79.62 80 LEU A C 1
ATOM 621 O O . LEU A 1 80 ? -10.554 2.712 3.219 1.00 79.62 80 LEU A O 1
ATOM 625 N N . PHE A 1 81 ? -11.565 2.138 1.300 1.00 79.06 81 PHE A N 1
ATOM 626 C CA . PHE A 1 81 ? -12.779 2.915 1.565 1.00 79.06 81 PHE A CA 1
ATOM 627 C C . PHE A 1 81 ? -13.689 2.271 2.620 1.00 79.06 81 PHE A C 1
ATOM 629 O O . PHE A 1 81 ? -14.330 2.980 3.387 1.00 79.06 81 PHE A O 1
ATOM 636 N N . GLU A 1 82 ? -13.739 0.943 2.728 1.00 78.50 82 GLU A N 1
ATOM 637 C CA . GLU A 1 82 ? -14.542 0.253 3.747 1.00 78.50 82 GLU A CA 1
ATOM 638 C C . GLU A 1 82 ? -14.046 0.531 5.176 1.00 78.50 82 GLU A C 1
ATOM 640 O O . GLU A 1 82 ? -14.854 0.601 6.109 1.00 78.50 82 GLU A O 1
ATOM 645 N N . GLN A 1 83 ? -12.743 0.764 5.355 1.00 63.81 83 GLN A N 1
ATOM 646 C CA . GLN A 1 83 ? -12.150 1.161 6.637 1.00 63.81 83 GLN A CA 1
ATOM 647 C C . GLN A 1 83 ? -12.598 2.556 7.111 1.00 63.81 83 GLN A C 1
ATOM 649 O O . GLN A 1 83 ? -12.828 2.727 8.312 1.00 63.81 83 GLN A O 1
ATOM 654 N N . GLU A 1 84 ? -12.824 3.521 6.207 1.00 53.62 84 GLU A N 1
ATOM 655 C CA . GLU A 1 84 ? -13.389 4.839 6.564 1.00 53.62 84 GLU A CA 1
ATOM 656 C C . GLU A 1 84 ? -14.797 4.719 7.176 1.00 53.62 84 GLU A C 1
ATOM 658 O O . GLU A 1 84 ? -15.156 5.469 8.086 1.00 53.62 84 GLU A O 1
ATOM 663 N N . PHE A 1 85 ? -15.584 3.722 6.764 1.00 48.41 85 PHE A N 1
ATOM 664 C CA . PHE A 1 85 ? -16.934 3.507 7.295 1.00 48.41 85 PHE A CA 1
ATOM 665 C C . PHE A 1 85 ? -16.981 2.635 8.553 1.00 48.41 85 PHE A C 1
ATOM 667 O O . PHE A 1 85 ? -17.967 2.691 9.293 1.00 48.41 85 PHE A O 1
ATOM 674 N N . ALA A 1 86 ? -15.941 1.851 8.847 1.00 48.38 86 ALA A N 1
ATOM 675 C CA . ALA A 1 86 ? -15.892 1.043 10.067 1.00 48.38 86 ALA A CA 1
ATOM 676 C C . ALA A 1 86 ? -15.778 1.920 11.329 1.00 48.38 86 ALA A C 1
ATOM 678 O O . ALA A 1 86 ? -16.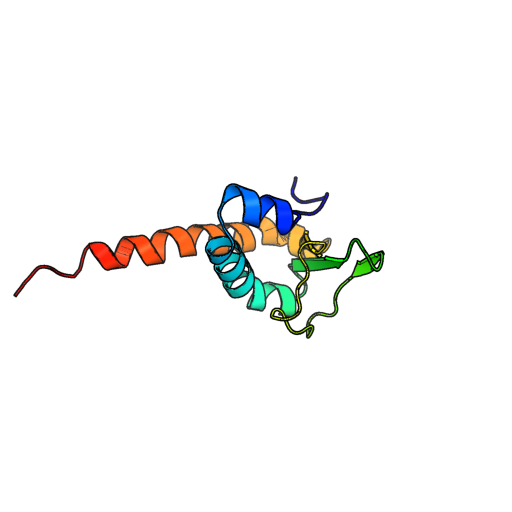459 1.660 12.324 1.00 48.38 86 ALA A O 1
ATOM 679 N N . SER A 1 87 ? -15.002 3.006 11.260 1.00 45.19 87 SER A N 1
ATOM 680 C CA . SER A 1 87 ? -14.871 3.979 12.356 1.00 45.19 87 SER A CA 1
ATOM 681 C C . SER A 1 87 ? -16.121 4.852 12.537 1.00 45.19 87 SER A C 1
ATOM 683 O O . SER A 1 87 ? -16.415 5.278 13.651 1.00 45.19 87 SER A O 1
ATOM 685 N N . LEU A 1 88 ? -16.921 5.061 11.483 1.00 45.84 88 LEU A N 1
ATOM 686 C CA . LEU A 1 88 ? -18.190 5.800 11.562 1.00 45.84 88 LEU A CA 1
ATOM 687 C C . LEU A 1 88 ? -19.366 4.947 12.067 1.00 45.84 88 LEU A C 1
ATOM 689 O O . LEU A 1 88 ? -20.318 5.486 12.631 1.00 45.84 88 LEU A O 1
ATOM 693 N N . LYS A 1 89 ? -19.306 3.615 11.941 1.00 43.59 89 LYS A N 1
ATOM 694 C CA . LYS A 1 89 ? -20.353 2.721 12.471 1.00 43.59 89 LYS A CA 1
ATOM 695 C C . LYS A 1 89 ? -20.290 2.509 13.986 1.00 43.59 89 LYS A C 1
ATOM 697 O O . LYS A 1 89 ? -21.287 2.087 14.566 1.00 43.59 89 LYS A O 1
ATOM 702 N N . GLN A 1 90 ? -19.183 2.847 14.649 1.00 46.69 90 GLN A N 1
ATOM 703 C CA . GLN A 1 90 ? -19.073 2.712 16.110 1.00 46.69 90 GLN A CA 1
ATOM 704 C C . GLN A 1 90 ? -19.735 3.862 16.889 1.00 46.69 90 GLN A C 1
ATOM 706 O O . GLN A 1 90 ? -20.120 3.670 18.041 1.00 46.69 90 GLN A O 1
ATOM 711 N N . CYS A 1 91 ? -19.960 5.027 16.271 1.00 43.44 91 CYS A N 1
ATOM 712 C CA . CYS A 1 91 ? -20.659 6.142 16.922 1.00 43.44 91 CYS A CA 1
ATOM 713 C C . CYS A 1 91 ? -22.186 5.962 17.010 1.00 43.44 91 CYS A C 1
ATOM 715 O O . CYS A 1 91 ? -22.826 6.694 17.757 1.00 43.44 91 CYS A O 1
ATOM 717 N N . SER A 1 92 ? -22.780 4.986 16.310 1.00 48.44 92 SER A N 1
ATOM 718 C CA . SER A 1 92 ? -24.242 4.791 16.292 1.00 48.44 92 SER A CA 1
ATOM 719 C C . SER A 1 92 ? -24.760 3.675 17.215 1.00 48.44 92 SER A C 1
ATOM 721 O O . SER A 1 92 ? -25.953 3.390 17.187 1.00 48.44 92 SER A O 1
ATOM 723 N N . GLN A 1 93 ? -23.913 3.034 18.032 1.00 48.44 93 GLN A N 1
ATOM 724 C CA . GLN A 1 93 ? -24.337 1.952 18.946 1.00 48.44 93 GLN A CA 1
ATOM 725 C C . GLN A 1 93 ? -23.971 2.180 20.422 1.00 48.44 93 GLN A C 1
ATOM 727 O O . GLN A 1 93 ? -23.896 1.232 21.200 1.00 48.44 93 GLN A O 1
ATOM 732 N N . ARG A 1 94 ? -23.779 3.434 20.851 1.00 47.16 94 ARG A N 1
ATOM 733 C CA . ARG A 1 94 ? -23.652 3.775 22.280 1.00 47.16 94 ARG A CA 1
ATOM 734 C C . ARG A 1 94 ? -24.695 4.800 22.711 1.00 47.16 94 ARG A C 1
ATOM 736 O O . ARG A 1 94 ? -24.373 5.913 23.101 1.00 47.16 94 ARG A O 1
ATOM 743 N N . SER A 1 95 ? -25.957 4.414 22.600 1.00 48.25 95 SER A N 1
ATOM 744 C CA . SER A 1 95 ? -27.077 4.946 23.380 1.00 48.25 95 SER A CA 1
ATOM 745 C C . SER A 1 95 ? -28.235 3.985 23.170 1.00 48.25 95 SER A C 1
ATOM 747 O O . SER A 1 95 ? -28.936 4.095 22.177 1.00 48.25 95 SER A O 1
ATOM 749 N N . ASP A 1 96 ? -28.329 2.966 24.017 1.00 44.75 96 ASP A N 1
ATOM 750 C CA . ASP A 1 96 ? -29.596 2.605 24.645 1.00 44.75 96 ASP A CA 1
ATOM 751 C C . ASP A 1 96 ? -29.362 1.542 25.726 1.00 44.75 96 ASP A C 1
ATOM 753 O O . ASP A 1 96 ? -28.702 0.526 25.499 1.00 44.75 96 ASP A O 1
ATOM 757 N N . THR A 1 97 ? -29.962 1.837 26.881 1.00 38.91 97 THR A N 1
ATOM 758 C CA . THR A 1 97 ? -30.061 1.107 28.161 1.00 38.91 97 THR A CA 1
ATOM 759 C C . THR A 1 97 ? -28.867 1.109 29.111 1.00 38.91 97 THR A C 1
ATOM 761 O O . THR A 1 97 ? -27.787 0.584 28.770 1.00 38.91 97 THR A O 1
#